Protein AF-A0A958FVJ8-F1 (afdb_monomer_lite)

Structure (mmCIF, N/CA/C/O backbone):
data_AF-A0A958FVJ8-F1
#
_entry.id   AF-A0A958FVJ8-F1
#
loop_
_atom_site.group_PDB
_atom_site.id
_atom_site.type_symbol
_atom_site.label_atom_id
_atom_site.label_alt_id
_atom_site.label_comp_id
_atom_site.label_asym_id
_atom_site.label_entity_id
_atom_site.label_seq_id
_atom_site.pdbx_PDB_ins_code
_atom_site.Cartn_x
_atom_site.Cartn_y
_atom_site.Cartn_z
_atom_site.occupancy
_atom_site.B_iso_or_equiv
_atom_site.auth_seq_id
_atom_site.auth_comp_id
_atom_site.auth_asym_id
_atom_site.auth_atom_id
_atom_site.pdbx_PDB_model_num
ATOM 1 N N . GLU A 1 1 ? -15.625 1.035 13.562 1.00 71.56 1 GLU A N 1
ATOM 2 C CA . GLU A 1 1 ? -15.900 1.027 12.109 1.00 71.56 1 GLU A CA 1
ATOM 3 C C . GLU A 1 1 ? -15.028 -0.029 11.449 1.00 71.56 1 GLU A C 1
ATOM 5 O O . GLU A 1 1 ? -13.936 -0.276 11.949 1.00 71.56 1 GLU A O 1
ATOM 10 N N . ASN A 1 2 ? -15.513 -0.676 10.390 1.00 89.94 2 ASN A N 1
ATOM 11 C CA . ASN A 1 2 ? -14.778 -1.725 9.675 1.00 89.94 2 ASN A CA 1
ATOM 12 C C . ASN A 1 2 ? -13.970 -1.112 8.526 1.00 89.94 2 ASN A C 1
ATOM 14 O O . ASN A 1 2 ? -14.402 -0.120 7.948 1.00 89.94 2 ASN A O 1
ATOM 18 N N . MET A 1 3 ? -12.836 -1.706 8.158 1.00 94.50 3 MET A N 1
AT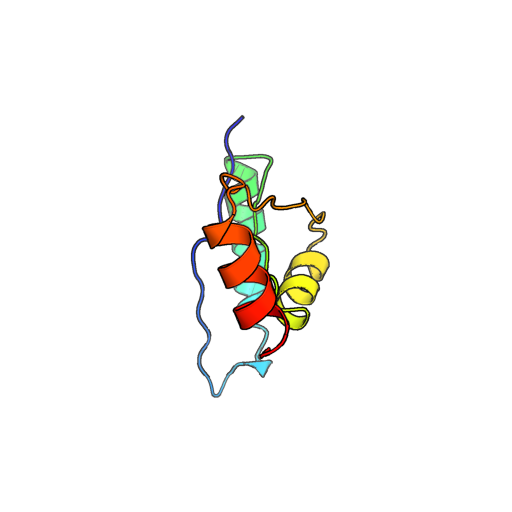OM 19 C CA . MET A 1 3 ? -11.925 -1.187 7.131 1.00 94.50 3 MET A CA 1
ATOM 20 C C . MET A 1 3 ? -11.421 -2.328 6.245 1.00 94.50 3 MET A C 1
ATOM 22 O O . MET A 1 3 ? -11.146 -3.421 6.741 1.00 94.50 3 MET A O 1
ATOM 26 N N . ALA A 1 4 ? -11.293 -2.073 4.943 1.00 97.00 4 ALA A N 1
ATOM 27 C CA . ALA A 1 4 ? -10.677 -2.993 3.995 1.00 97.00 4 ALA A CA 1
ATOM 28 C C . ALA A 1 4 ? -9.178 -2.691 3.892 1.00 97.00 4 ALA A C 1
ATOM 30 O O . ALA A 1 4 ? -8.794 -1.531 3.742 1.00 97.00 4 ALA A O 1
ATOM 31 N N . TYR A 1 5 ? -8.335 -3.723 3.966 1.00 95.62 5 TYR A N 1
ATOM 32 C CA . TYR A 1 5 ? -6.878 -3.578 3.958 1.00 95.62 5 TYR A CA 1
ATOM 33 C C . TYR A 1 5 ? -6.269 -4.211 2.711 1.00 95.62 5 TYR A C 1
ATOM 35 O O . TYR A 1 5 ? -6.468 -5.396 2.440 1.00 95.62 5 TYR A O 1
ATOM 43 N N . TYR A 1 6 ? -5.463 -3.437 1.990 1.00 95.44 6 TYR A N 1
ATOM 44 C CA . TYR A 1 6 ? -4.609 -3.954 0.930 1.00 95.44 6 TYR A CA 1
ATOM 45 C C . TYR A 1 6 ? -3.361 -4.599 1.546 1.00 95.44 6 TYR A C 1
ATOM 47 O O . TYR A 1 6 ? -2.399 -3.919 1.896 1.00 95.44 6 TYR A O 1
ATOM 55 N N . LEU A 1 7 ? -3.396 -5.921 1.723 1.00 92.69 7 LEU A N 1
ATOM 56 C CA . LEU A 1 7 ? -2.312 -6.668 2.374 1.00 92.69 7 LEU A CA 1
ATOM 57 C C . LEU A 1 7 ? -1.155 -6.983 1.424 1.00 92.69 7 LEU A C 1
ATOM 59 O O . LEU A 1 7 ? 0.009 -6.944 1.818 1.00 92.69 7 LEU A O 1
ATOM 63 N N . GLN A 1 8 ? -1.475 -7.331 0.180 1.00 90.81 8 GLN A N 1
ATOM 64 C CA . GLN A 1 8 ? -0.493 -7.778 -0.793 1.00 90.81 8 GLN A CA 1
ATOM 65 C C . GLN A 1 8 ? -0.998 -7.542 -2.212 1.00 90.81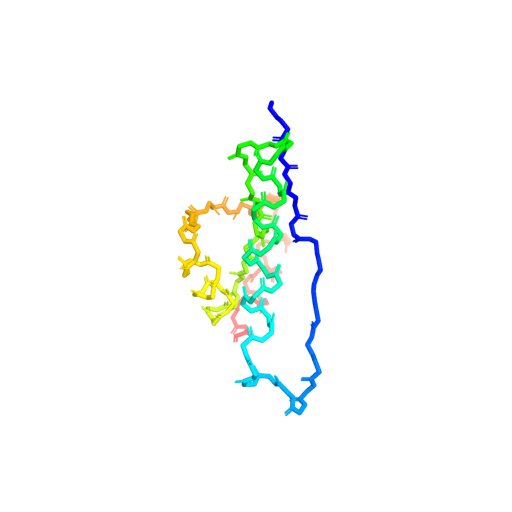 8 GLN A C 1
ATOM 67 O O . GLN A 1 8 ? -2.183 -7.690 -2.503 1.00 90.81 8 GLN A O 1
ATOM 72 N N . GLY A 1 9 ? -0.063 -7.263 -3.113 1.00 89.75 9 GLY A N 1
ATOM 73 C CA . GLY A 1 9 ? -0.286 -7.404 -4.542 1.00 89.75 9 GLY A CA 1
ATOM 74 C C . GLY A 1 9 ? 1.011 -7.722 -5.262 1.00 89.75 9 GLY A C 1
ATOM 75 O O . GLY A 1 9 ? 2.101 -7.689 -4.687 1.00 89.75 9 GLY A O 1
ATOM 76 N N . GLY A 1 10 ? 0.877 -8.072 -6.532 1.00 89.69 10 GLY A N 1
ATOM 77 C CA . GLY A 1 10 ? 1.978 -8.491 -7.381 1.00 89.69 10 GLY A CA 1
ATOM 78 C C . GLY A 1 10 ? 1.701 -8.113 -8.824 1.00 89.69 10 GLY A C 1
ATOM 79 O O . GLY A 1 10 ? 0.556 -7.920 -9.217 1.00 89.69 10 GLY A O 1
ATOM 80 N N . ASN A 1 11 ? 2.770 -7.992 -9.605 1.00 90.31 11 ASN A N 1
ATOM 81 C CA . ASN A 1 11 ? 2.701 -7.656 -11.020 1.00 90.31 11 ASN A CA 1
ATOM 82 C C . ASN A 1 11 ? 3.703 -8.503 -11.793 1.00 90.31 11 ASN A C 1
ATOM 84 O O . ASN A 1 11 ? 4.827 -8.712 -11.326 1.00 90.31 11 ASN A O 1
ATOM 88 N N . HIS A 1 12 ? 3.319 -8.935 -12.992 1.00 94.38 12 HIS A N 1
ATOM 89 C CA . HIS A 1 12 ? 4.237 -9.616 -13.896 1.00 94.38 12 HIS A CA 1
ATOM 90 C C . HIS A 1 12 ? 5.375 -8.658 -14.305 1.00 94.38 12 HIS A C 1
ATOM 92 O O . HIS A 1 12 ? 5.071 -7.541 -14.740 1.00 94.38 12 HIS A O 1
ATOM 98 N N . PRO A 1 13 ? 6.663 -9.041 -14.185 1.00 94.06 13 PRO A N 1
ATOM 99 C CA . PRO A 1 13 ? 7.793 -8.145 -14.454 1.00 94.06 13 PRO A CA 1
ATOM 100 C C . PRO A 1 13 ? 7.757 -7.503 -15.844 1.00 94.06 13 PRO A C 1
ATOM 102 O O . PRO A 1 13 ? 7.928 -6.290 -15.956 1.00 94.06 13 PRO A O 1
ATOM 105 N N . ASP A 1 14 ? 7.431 -8.294 -16.865 1.00 96.88 14 ASP A N 1
ATOM 106 C CA . ASP A 1 14 ? 7.425 -7.841 -18.263 1.00 96.88 14 ASP A CA 1
ATOM 107 C C . ASP A 1 14 ? 6.221 -6.956 -18.623 1.00 96.88 14 ASP A C 1
ATOM 109 O O . ASP A 1 14 ? 6.217 -6.298 -19.658 1.00 96.88 14 ASP A O 1
ATOM 113 N N . LEU A 1 15 ? 5.192 -6.904 -17.767 1.00 95.44 15 LEU A N 1
ATOM 114 C CA . LEU A 1 15 ? 3.930 -6.202 -18.037 1.00 95.44 15 LEU A CA 1
ATOM 115 C C . LEU A 1 15 ? 3.676 -5.043 -17.069 1.00 95.44 15 LEU A C 1
ATOM 117 O O . LEU A 1 15 ? 2.547 -4.568 -16.949 1.00 95.44 15 LEU A O 1
ATOM 121 N N . ARG A 1 16 ? 4.705 -4.548 -16.375 1.00 90.44 16 ARG A N 1
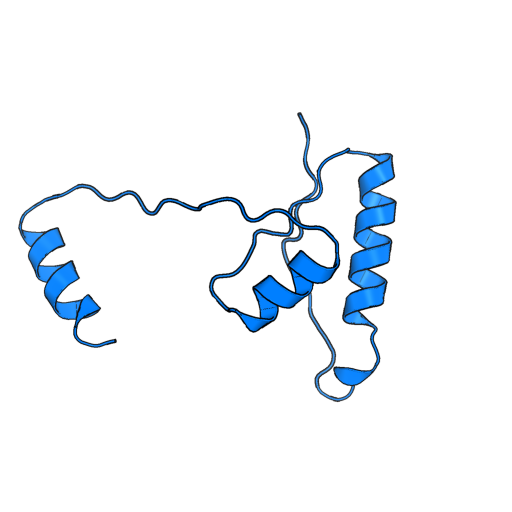ATOM 122 C CA . ARG A 1 16 ? 4.561 -3.463 -15.384 1.00 90.44 16 ARG A CA 1
ATOM 123 C C . ARG A 1 16 ? 3.982 -2.168 -15.964 1.00 90.44 16 ARG A C 1
ATOM 125 O O . ARG A 1 16 ? 3.324 -1.430 -15.241 1.00 90.44 16 ARG A O 1
ATOM 132 N N . ASN A 1 17 ? 4.160 -1.935 -17.264 1.00 93.94 17 ASN A N 1
ATOM 133 C CA . ASN A 1 17 ? 3.645 -0.754 -17.964 1.00 93.94 17 ASN A CA 1
ATOM 134 C C . ASN A 1 17 ? 2.236 -0.949 -18.557 1.00 93.94 17 ASN A C 1
ATOM 136 O O . ASN A 1 17 ? 1.724 -0.046 -19.207 1.00 93.94 17 ASN A O 1
ATOM 140 N N . SER A 1 18 ? 1.597 -2.104 -18.341 1.00 96.25 18 SER A N 1
ATOM 141 C CA . SER A 1 18 ? 0.255 -2.404 -18.873 1.00 96.25 18 SER A CA 1
ATOM 142 C C . SER A 1 18 ? -0.878 -1.615 -18.208 1.00 96.25 18 SER A C 1
ATOM 144 O O . SER A 1 18 ? -1.986 -1.583 -18.730 1.00 96.25 18 SER A O 1
ATOM 146 N N . GLY A 1 19 ? -0.636 -1.029 -17.031 1.00 95.19 19 GLY A N 1
ATOM 147 C CA . GLY A 1 19 ? -1.677 -0.398 -16.214 1.00 95.19 19 GLY A CA 1
ATOM 148 C C . GLY A 1 19 ? -2.531 -1.378 -15.396 1.00 95.19 19 GLY A C 1
ATOM 149 O O . GLY A 1 19 ? -3.390 -0.932 -14.637 1.00 95.19 19 GLY A O 1
ATOM 150 N N . ALA A 1 20 ? -2.272 -2.691 -15.473 1.00 96.00 20 ALA A N 1
ATOM 151 C CA . ALA A 1 20 ? -3.050 -3.712 -14.765 1.00 96.00 20 ALA A CA 1
ATOM 152 C C . ALA A 1 20 ? -3.089 -3.497 -13.240 1.00 96.00 20 ALA A C 1
ATOM 154 O O . ALA A 1 20 ? -4.146 -3.634 -12.630 1.00 96.00 20 ALA A O 1
ATOM 155 N N . ALA A 1 21 ? -1.968 -3.088 -12.631 1.00 94.44 21 ALA A N 1
ATOM 156 C CA . ALA A 1 21 ? -1.902 -2.759 -11.203 1.00 94.44 21 ALA A CA 1
ATOM 157 C C . ALA A 1 21 ? -2.919 -1.680 -10.803 1.00 94.44 21 ALA A C 1
ATOM 159 O O . ALA A 1 21 ? -3.590 -1.799 -9.779 1.00 94.44 21 ALA A O 1
ATOM 160 N N . SER A 1 22 ? -3.025 -0.626 -11.617 1.00 95.50 22 SER A N 1
ATOM 161 C CA . SER A 1 22 ? -3.935 0.488 -11.364 1.00 95.50 22 SER A CA 1
ATOM 162 C C . SER A 1 22 ? -5.388 0.058 -11.507 1.00 95.50 22 SER A C 1
ATOM 164 O O . SER A 1 22 ? -6.208 0.422 -10.670 1.00 95.50 22 SER A O 1
ATOM 166 N N . LEU A 1 23 ? -5.690 -0.746 -12.532 1.00 96.94 23 LEU A N 1
ATOM 167 C CA . LEU A 1 23 ? -7.030 -1.280 -12.765 1.00 96.94 23 LEU A CA 1
ATOM 168 C C . LEU A 1 23 ? -7.480 -2.176 -11.606 1.00 96.94 23 LEU A C 1
ATOM 170 O O . LEU A 1 23 ? -8.546 -1.957 -11.047 1.00 96.94 23 LEU A O 1
ATOM 174 N N . VAL A 1 24 ? -6.645 -3.133 -11.192 1.00 96.50 24 VAL A N 1
ATOM 175 C CA . VAL A 1 24 ? -6.966 -4.032 -10.072 1.00 96.50 24 VAL A CA 1
ATOM 176 C C . VAL A 1 24 ? -7.164 -3.252 -8.771 1.00 96.50 24 VAL A C 1
ATOM 178 O O . VAL A 1 24 ? -8.083 -3.553 -8.016 1.00 96.50 24 VAL A O 1
ATOM 181 N N . MET A 1 25 ? -6.339 -2.233 -8.510 1.00 96.88 25 MET A N 1
ATOM 182 C CA . MET A 1 25 ? -6.504 -1.380 -7.330 1.00 96.88 25 MET A CA 1
ATOM 183 C C . MET A 1 25 ? -7.824 -0.600 -7.373 1.00 96.88 25 MET A C 1
ATOM 185 O O . MET A 1 25 ? -8.529 -0.535 -6.370 1.00 96.88 25 MET A O 1
ATOM 189 N N . TRP A 1 26 ? -8.175 -0.037 -8.530 1.00 97.50 26 TRP A N 1
ATOM 190 C CA . TRP A 1 26 ? -9.431 0.683 -8.716 1.00 97.50 26 TRP A CA 1
ATOM 191 C C . TRP A 1 26 ? -10.648 -0.218 -8.479 1.00 97.50 26 TRP A C 1
ATOM 193 O O . TRP A 1 26 ? -11.510 0.119 -7.670 1.00 97.50 26 TRP A O 1
ATOM 203 N N . GLU A 1 27 ? -10.669 -1.401 -9.092 1.00 98.00 27 GLU A N 1
ATOM 204 C CA . GLU A 1 27 ? -11.729 -2.394 -8.885 1.00 98.00 27 GLU A CA 1
ATOM 205 C C . GLU A 1 27 ? -11.813 -2.842 -7.418 1.00 98.00 27 GLU A C 1
ATOM 207 O O . GLU A 1 27 ? -12.904 -2.988 -6.871 1.00 98.00 27 GLU A O 1
ATOM 212 N N . ALA A 1 28 ? -10.675 -2.994 -6.731 1.00 97.44 28 ALA A N 1
ATOM 213 C CA . ALA A 1 28 ? -10.651 -3.327 -5.307 1.00 97.44 28 ALA A CA 1
ATOM 214 C C . ALA A 1 28 ? -11.262 -2.217 -4.434 1.00 97.44 28 ALA A C 1
ATOM 216 O O . ALA A 1 28 ? -11.984 -2.522 -3.484 1.00 97.44 28 ALA A O 1
ATOM 217 N N . ILE A 1 29 ? -11.013 -0.943 -4.758 1.00 97.62 29 ILE A N 1
ATOM 218 C CA 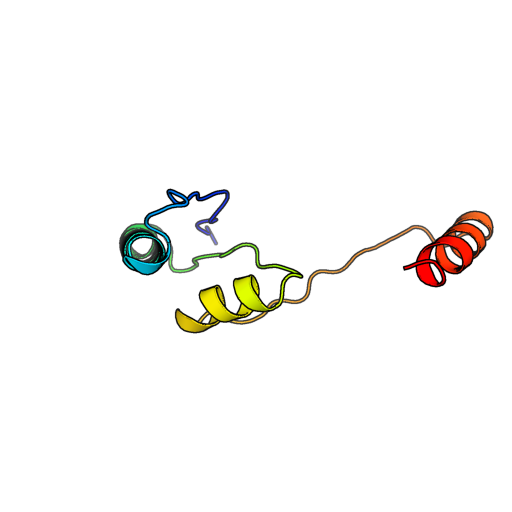. ILE A 1 29 ? -11.636 0.206 -4.081 1.00 97.62 29 ILE A CA 1
ATOM 219 C C . ILE A 1 29 ? -13.147 0.202 -4.326 1.00 97.62 29 ILE A C 1
ATOM 221 O O . ILE A 1 29 ? -13.921 0.334 -3.375 1.00 97.62 29 ILE A O 1
ATOM 225 N N . GLN A 1 30 ? -13.580 0.006 -5.576 1.00 97.88 30 GLN A N 1
ATOM 226 C CA . GLN A 1 30 ? -15.002 -0.067 -5.911 1.00 97.88 30 GLN A CA 1
ATOM 227 C C . GLN A 1 30 ? -15.687 -1.228 -5.185 1.00 97.88 30 GLN A C 1
ATOM 229 O O . GLN A 1 30 ? -16.733 -1.035 -4.569 1.00 97.88 30 GLN A O 1
ATOM 234 N N . PHE A 1 31 ? -15.077 -2.412 -5.172 1.00 97.75 31 PHE A N 1
ATOM 235 C CA . PHE A 1 31 ? -15.598 -3.564 -4.445 1.00 97.75 31 PHE A CA 1
ATOM 236 C C . PHE A 1 31 ? -15.688 -3.291 -2.941 1.00 97.75 31 PHE A C 1
ATOM 238 O O . PHE A 1 31 ? -16.737 -3.502 -2.334 1.00 97.75 31 PHE A O 1
ATOM 245 N N . ALA A 1 32 ? -14.622 -2.766 -2.334 1.00 97.62 32 ALA A N 1
ATOM 246 C CA . ALA A 1 32 ? -14.605 -2.449 -0.911 1.00 97.62 32 ALA A CA 1
ATOM 247 C C . ALA A 1 32 ? -15.681 -1.424 -0.526 1.00 97.62 32 ALA A C 1
ATOM 249 O O . ALA A 1 32 ? -16.260 -1.550 0.552 1.00 97.62 32 ALA A O 1
ATOM 250 N N . SER A 1 33 ? -16.011 -0.480 -1.418 1.00 96.94 33 SER A N 1
ATOM 251 C CA . SER A 1 33 ? -17.070 0.512 -1.185 1.00 96.94 33 SER A CA 1
ATOM 252 C C . SER A 1 33 ? -18.455 -0.107 -0.940 1.00 96.94 33 SER A C 1
ATOM 254 O O . SER A 1 33 ? -19.312 0.519 -0.319 1.00 96.94 33 SER A O 1
ATOM 256 N N . THR A 1 34 ? -18.669 -1.360 -1.361 1.00 97.56 34 THR A N 1
ATOM 257 C CA . THR A 1 34 ? -19.920 -2.099 -1.121 1.00 97.56 34 THR A CA 1
ATOM 258 C C . THR A 1 34 ? -20.050 -2.638 0.307 1.00 97.56 34 THR A C 1
ATOM 260 O O . THR A 1 34 ? -21.154 -2.971 0.734 1.00 97.56 34 THR A O 1
ATOM 263 N N . VAL A 1 35 ? -18.947 -2.714 1.063 1.00 96.50 35 VAL A N 1
ATOM 264 C CA . VAL A 1 35 ? -18.902 -3.306 2.415 1.00 96.50 35 VAL A CA 1
ATOM 265 C C . VAL A 1 35 ? -18.316 -2.376 3.482 1.00 96.50 35 VAL A C 1
ATOM 267 O O . VAL A 1 35 ? -18.537 -2.590 4.674 1.00 96.50 35 VAL A O 1
ATOM 270 N N . THR A 1 36 ? -17.568 -1.341 3.093 1.00 97.25 36 THR A N 1
ATOM 271 C CA . THR A 1 36 ? -17.006 -0.332 3.998 1.00 97.25 36 THR A CA 1
ATOM 272 C C . THR A 1 36 ? -16.781 1.006 3.293 1.00 97.25 36 THR A C 1
ATOM 274 O O . THR A 1 36 ? -16.564 1.071 2.090 1.00 97.25 36 THR A O 1
ATOM 277 N N . GLN A 1 37 ? -16.775 2.089 4.070 1.00 95.50 37 GLN A N 1
ATOM 278 C CA . GLN A 1 37 ? -16.403 3.429 3.614 1.00 95.50 37 GLN A CA 1
ATOM 279 C C . GLN A 1 37 ? -14.891 3.699 3.712 1.00 95.50 37 GLN A C 1
ATOM 281 O O . GLN A 1 37 ? -14.435 4.769 3.320 1.00 95.50 37 GLN A O 1
ATOM 286 N N . GLN A 1 38 ? -14.106 2.760 4.256 1.00 95.81 38 GLN A N 1
ATOM 287 C CA . GLN A 1 38 ? -12.676 2.946 4.493 1.00 95.81 38 GLN A CA 1
ATOM 288 C C . GLN A 1 38 ? -11.835 1.901 3.754 1.00 95.81 38 GLN A C 1
ATOM 290 O O . GLN A 1 38 ? -11.896 0.705 4.055 1.00 95.81 38 GLN A O 1
ATOM 295 N N . PHE A 1 39 ? -10.990 2.375 2.838 1.00 97.00 39 PHE A N 1
ATOM 296 C CA . PHE A 1 39 ? -9.973 1.577 2.158 1.00 97.00 39 PHE A CA 1
ATOM 297 C C . PHE A 1 39 ? -8.580 1.993 2.629 1.00 97.00 39 PHE A C 1
ATOM 299 O O . PHE A 1 39 ? -8.185 3.151 2.495 1.00 97.00 39 PHE A O 1
ATOM 306 N N . ASN A 1 40 ? -7.826 1.049 3.183 1.00 95.75 40 ASN A N 1
ATOM 307 C CA . ASN A 1 40 ? -6.499 1.288 3.724 1.00 95.75 40 ASN A CA 1
ATOM 308 C C . ASN A 1 40 ? -5.438 0.585 2.882 1.00 95.75 40 ASN A C 1
ATOM 310 O O . ASN A 1 40 ? -5.360 -0.641 2.818 1.00 95.75 40 ASN A O 1
ATOM 314 N N . PHE A 1 41 ? -4.583 1.400 2.270 1.00 95.25 41 PHE A N 1
ATOM 315 C CA . PHE A 1 41 ? -3.479 0.967 1.418 1.00 95.25 41 PHE A CA 1
ATOM 316 C C . PHE A 1 41 ? -2.264 0.431 2.202 1.00 95.25 41 PHE A C 1
ATOM 318 O O . PHE A 1 41 ? -1.238 0.140 1.592 1.00 95.25 41 PHE A O 1
ATOM 325 N N . ALA A 1 42 ? -2.339 0.380 3.539 1.00 91.44 42 ALA A N 1
ATOM 326 C CA . ALA A 1 42 ? -1.265 0.177 4.522 1.00 91.44 42 ALA A CA 1
ATOM 327 C C . ALA A 1 42 ? -0.162 1.258 4.514 1.00 91.44 42 ALA A C 1
ATOM 329 O O . ALA A 1 42 ? 0.420 1.563 5.554 1.00 91.44 42 ALA A O 1
ATOM 330 N N . GLY A 1 43 ? 0.078 1.891 3.366 1.00 88.12 43 GLY A N 1
ATOM 331 C CA . GLY A 1 43 ? 1.115 2.894 3.167 1.00 88.12 43 GLY A CA 1
ATOM 332 C C . GLY A 1 43 ? 2.467 2.271 2.822 1.00 88.12 43 GLY A C 1
ATOM 333 O O . GLY A 1 43 ? 2.621 1.057 2.696 1.00 88.12 43 GLY A O 1
ATOM 334 N N . SER A 1 44 ? 3.473 3.119 2.613 1.00 89.50 44 SER A N 1
ATOM 335 C CA . SER A 1 44 ? 4.842 2.675 2.357 1.00 89.50 44 SER A CA 1
ATOM 336 C C . SER A 1 44 ? 5.843 3.764 2.716 1.00 89.50 44 SER A C 1
ATOM 338 O O . SER A 1 44 ? 5.587 4.943 2.491 1.00 89.50 44 SER A O 1
ATOM 340 N N . MET A 1 45 ? 7.011 3.354 3.211 1.00 89.62 45 MET A N 1
ATOM 341 C CA . MET A 1 45 ? 8.171 4.240 3.372 1.00 89.62 45 MET A CA 1
ATOM 342 C C . MET A 1 45 ? 8.940 4.433 2.053 1.00 89.62 45 MET A C 1
ATOM 344 O O . MET A 1 45 ? 9.872 5.230 1.996 1.00 89.62 45 MET A O 1
ATOM 348 N N . ILE A 1 46 ? 8.565 3.715 0.986 1.00 91.62 46 ILE A N 1
ATOM 349 C CA . ILE A 1 46 ? 9.143 3.860 -0.354 1.00 91.62 46 ILE A CA 1
ATOM 350 C C . ILE A 1 46 ? 8.358 4.952 -1.109 1.00 91.62 46 ILE A C 1
ATOM 352 O O . ILE A 1 46 ? 7.178 4.742 -1.408 1.00 91.62 46 ILE A O 1
ATOM 356 N N . PRO A 1 47 ? 8.982 6.091 -1.485 1.00 91.12 47 PRO A N 1
ATOM 357 C CA . PRO A 1 47 ? 8.261 7.242 -2.043 1.00 91.12 47 PRO A CA 1
ATOM 358 C C . PRO A 1 47 ? 7.494 6.967 -3.342 1.00 91.12 47 PRO A C 1
ATOM 360 O O . PRO A 1 47 ? 6.464 7.585 -3.599 1.00 91.12 47 PRO A O 1
ATOM 363 N N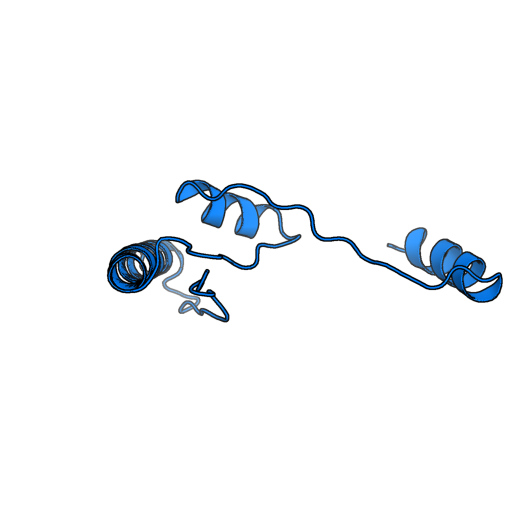 . SER A 1 48 ? 7.983 6.054 -4.187 1.00 91.19 48 SER A N 1
ATOM 364 C CA . SER A 1 48 ? 7.294 5.684 -5.430 1.00 91.19 48 SER A CA 1
ATOM 365 C C . SER A 1 48 ? 6.000 4.909 -5.171 1.00 91.19 48 SER A C 1
ATOM 367 O O . SER A 1 48 ? 5.010 5.137 -5.863 1.00 91.19 48 SER A O 1
ATOM 369 N N . ILE A 1 49 ? 5.986 4.041 -4.154 1.00 91.56 49 ILE A N 1
ATOM 370 C CA . ILE A 1 49 ? 4.803 3.268 -3.754 1.00 91.56 49 ILE A CA 1
ATOM 371 C C . ILE A 1 49 ? 3.779 4.188 -3.082 1.00 91.56 49 ILE A C 1
ATOM 373 O O . ILE A 1 49 ? 2.597 4.140 -3.408 1.00 91.56 49 ILE A O 1
ATOM 377 N N . GLU A 1 50 ? 4.231 5.075 -2.193 1.00 93.19 50 GLU A N 1
ATOM 378 C CA . GLU A 1 50 ? 3.365 6.085 -1.576 1.00 93.19 50 GLU A CA 1
ATOM 379 C C . GLU A 1 50 ? 2.669 6.954 -2.633 1.00 93.19 50 GLU A C 1
ATOM 381 O O . GLU A 1 50 ? 1.452 7.136 -2.586 1.00 93.19 50 GLU A O 1
ATOM 386 N N . ARG A 1 51 ? 3.421 7.441 -3.629 1.00 93.31 51 ARG A N 1
ATOM 387 C CA . ARG A 1 51 ? 2.877 8.284 -4.700 1.00 93.31 51 ARG A CA 1
ATOM 388 C C . ARG A 1 51 ? 1.811 7.564 -5.520 1.00 93.31 51 ARG A C 1
ATOM 390 O O . ARG A 1 51 ? 0.838 8.197 -5.920 1.00 93.31 51 ARG A O 1
ATOM 397 N N . PHE A 1 52 ? 1.989 6.264 -5.756 1.00 93.88 52 PHE A N 1
ATOM 398 C CA . PHE A 1 52 ? 0.991 5.438 -6.427 1.00 93.88 52 PHE A CA 1
ATOM 399 C C . PHE A 1 52 ? -0.330 5.419 -5.647 1.00 93.88 52 PHE A C 1
ATOM 401 O O . PHE A 1 52 ? -1.365 5.744 -6.219 1.00 93.88 52 PHE A O 1
ATOM 408 N N . PHE A 1 53 ? -0.301 5.139 -4.338 1.00 95.38 53 PHE A N 1
ATOM 409 C CA . PHE A 1 53 ? -1.515 5.122 -3.508 1.00 95.38 53 PHE A CA 1
ATOM 410 C C . PHE A 1 53 ? -2.188 6.491 -3.407 1.00 95.38 53 PHE A C 1
ATOM 412 O O . PHE A 1 53 ? -3.407 6.599 -3.531 1.00 95.38 53 PHE A O 1
ATOM 419 N N . ARG A 1 54 ? -1.402 7.560 -3.255 1.00 94.75 54 ARG A N 1
ATOM 420 C CA . ARG A 1 54 ? -1.917 8.936 -3.245 1.00 94.75 54 ARG A CA 1
ATOM 421 C C . ARG A 1 54 ? -2.641 9.309 -4.542 1.00 94.75 54 ARG A C 1
ATOM 423 O O . ARG A 1 54 ? -3.573 10.106 -4.498 1.00 94.75 54 ARG A O 1
ATOM 430 N N . GLY A 1 55 ? -2.280 8.696 -5.671 1.00 95.62 55 GLY A N 1
ATOM 431 C CA . GLY A 1 55 ? -2.984 8.855 -6.947 1.00 95.62 55 GLY A CA 1
ATOM 432 C C . GLY A 1 55 ? -4.463 8.443 -6.916 1.00 95.62 55 GLY A C 1
ATOM 433 O O . GLY A 1 55 ? -5.239 8.950 -7.718 1.00 95.62 55 GLY A O 1
ATOM 434 N N . PHE A 1 56 ? -4.872 7.595 -5.966 1.00 96.00 56 PHE A N 1
ATOM 435 C CA . PHE A 1 56 ? -6.266 7.172 -5.767 1.00 96.00 56 PHE A CA 1
ATOM 436 C C . PHE A 1 56 ? -7.025 8.031 -4.740 1.00 96.00 56 PHE A C 1
ATOM 438 O O . PHE A 1 56 ? -8.130 7.675 -4.341 1.00 96.00 56 PHE A O 1
ATOM 445 N N . GLY A 1 57 ? -6.443 9.145 -4.278 1.00 95.06 57 GLY A N 1
ATOM 446 C CA . GLY A 1 57 ? -7.046 10.010 -3.256 1.00 95.06 57 GLY A CA 1
ATOM 447 C C . GLY A 1 57 ? -6.755 9.584 -1.813 1.00 95.06 57 GLY A C 1
ATOM 448 O O . GLY A 1 57 ? -7.447 10.019 -0.896 1.00 95.06 57 GLY A O 1
ATOM 449 N N . ALA A 1 58 ? -5.741 8.741 -1.591 1.00 95.00 58 ALA A N 1
ATOM 450 C CA . ALA A 1 58 ? -5.347 8.321 -0.250 1.00 95.00 58 ALA A CA 1
ATOM 451 C C . ALA A 1 58 ? -4.786 9.488 0.582 1.00 95.00 58 ALA A C 1
ATOM 453 O O . ALA A 1 58 ? -3.930 10.249 0.122 1.00 95.00 58 ALA A O 1
ATOM 454 N N . THR A 1 59 ? -5.205 9.567 1.845 1.00 94.12 59 THR A N 1
ATOM 455 C CA . THR A 1 59 ? -4.650 10.496 2.838 1.00 94.12 59 THR A CA 1
ATOM 456 C C . THR A 1 59 ? -3.499 9.831 3.587 1.00 94.12 59 THR A C 1
ATOM 458 O O . THR A 1 59 ? -3.632 8.703 4.062 1.00 94.12 59 THR A O 1
ATOM 461 N N . GLN A 1 60 ? -2.366 10.524 3.726 1.00 91.69 60 GLN A N 1
ATOM 462 C CA . GLN A 1 60 ? -1.252 10.023 4.534 1.00 91.69 60 GLN A CA 1
ATOM 463 C C . GLN A 1 60 ? -1.615 10.019 6.023 1.00 91.69 60 GLN A C 1
ATOM 465 O O . GLN A 1 60 ? -2.039 11.036 6.571 1.00 91.69 60 GLN A O 1
ATOM 470 N N . VAL A 1 61 ? -1.386 8.882 6.683 1.00 91.38 61 VAL A N 1
ATOM 471 C CA . VAL A 1 61 ? -1.573 8.709 8.128 1.00 91.38 61 VAL A CA 1
ATOM 472 C C . VAL A 1 61 ? -0.216 8.381 8.760 1.00 91.38 61 VAL A C 1
ATOM 474 O O . VAL A 1 61 ? 0.467 7.474 8.277 1.00 91.38 61 VAL A O 1
ATOM 477 N N . PRO A 1 62 ? 0.214 9.100 9.815 1.00 88.56 62 PRO A N 1
ATOM 478 C CA . PRO A 1 62 ? 1.505 8.854 10.446 1.00 88.56 62 PRO A CA 1
ATOM 479 C C . PRO A 1 62 ? 1.539 7.490 11.146 1.00 88.56 62 PRO A C 1
ATOM 481 O O . PRO A 1 62 ? 0.604 7.115 11.852 1.00 88.56 62 PRO A O 1
ATOM 484 N N . TYR A 1 63 ? 2.659 6.778 10.997 1.00 87.69 63 TYR A N 1
ATOM 485 C CA . TYR A 1 63 ? 2.961 5.557 11.745 1.00 87.69 63 TYR A CA 1
ATOM 486 C C . TYR A 1 63 ? 4.048 5.843 12.779 1.00 87.69 63 TYR A C 1
ATOM 488 O O . TYR A 1 63 ? 5.126 6.337 12.444 1.00 87.69 63 TYR A O 1
ATOM 496 N N . PHE A 1 64 ? 3.779 5.518 14.041 1.00 88.75 64 PHE A N 1
ATOM 497 C CA . PHE A 1 64 ? 4.725 5.735 15.131 1.00 88.75 64 PHE A CA 1
ATOM 498 C C . PHE A 1 64 ? 5.510 4.461 15.421 1.00 88.75 64 PHE A C 1
ATOM 500 O O . PHE A 1 64 ? 4.942 3.382 15.567 1.00 88.75 64 PHE A O 1
ATOM 507 N N . SER A 1 65 ? 6.828 4.594 15.550 1.00 86.06 65 SER A N 1
ATOM 508 C CA . SER A 1 65 ? 7.684 3.536 16.085 1.00 86.06 65 SER A CA 1
ATOM 509 C C . SER A 1 65 ? 8.019 3.861 17.538 1.00 86.06 65 SER A C 1
ATOM 511 O O . SER A 1 65 ? 8.773 4.795 17.808 1.00 86.06 65 SER A O 1
ATOM 513 N N . ILE A 1 66 ? 7.425 3.118 18.472 1.00 88.62 66 ILE A N 1
ATOM 514 C CA . ILE A 1 66 ? 7.557 3.353 19.914 1.00 88.62 66 ILE A CA 1
ATOM 515 C C . ILE A 1 66 ? 8.524 2.325 20.497 1.00 88.62 66 ILE A C 1
ATOM 517 O O . ILE A 1 66 ? 8.368 1.125 20.287 1.00 88.62 66 ILE A O 1
ATOM 521 N N . TYR A 1 67 ? 9.505 2.798 21.264 1.00 84.00 67 TYR A N 1
ATOM 522 C CA . TYR A 1 67 ? 10.526 1.956 21.883 1.00 84.00 67 TYR A CA 1
ATOM 523 C C . TYR A 1 67 ? 10.729 2.332 23.348 1.00 84.00 67 TYR A C 1
ATOM 525 O O . TYR A 1 67 ? 10.609 3.499 23.730 1.00 84.00 67 TYR A O 1
ATOM 533 N N . LYS A 1 68 ? 11.099 1.348 24.175 1.00 87.56 68 LYS A N 1
ATOM 534 C CA . LYS A 1 68 ? 11.519 1.602 25.555 1.00 87.56 68 LYS A CA 1
ATOM 535 C C . LYS A 1 68 ? 12.889 2.279 25.546 1.00 87.56 68 LYS A C 1
ATOM 537 O O . LYS A 1 68 ? 13.875 1.694 25.108 1.00 87.56 68 LYS A O 1
ATOM 542 N N . ASN A 1 69 ? 12.954 3.502 26.059 1.00 83.06 69 ASN A N 1
ATOM 543 C CA . ASN A 1 69 ? 14.189 4.275 26.101 1.00 83.06 69 ASN A CA 1
ATOM 544 C C . ASN A 1 69 ? 15.082 3.811 27.266 1.00 83.06 69 ASN A C 1
ATOM 546 O O . ASN A 1 69 ? 14.726 3.985 28.431 1.00 83.06 69 ASN A O 1
ATOM 550 N N . ASN A 1 70 ? 16.235 3.217 26.958 1.00 87.88 70 ASN A N 1
ATOM 551 C CA . ASN A 1 70 ? 17.291 2.907 27.923 1.00 87.88 70 ASN A CA 1
ATOM 552 C C . ASN A 1 70 ? 18.676 3.214 27.322 1.00 87.88 70 ASN A C 1
ATOM 554 O O . ASN A 1 70 ? 18.798 3.500 26.129 1.00 87.88 70 ASN A O 1
ATOM 558 N N . LEU A 1 71 ? 19.723 3.183 28.153 1.00 87.94 71 LEU A N 1
ATOM 559 C CA . LEU A 1 71 ? 21.078 3.558 27.734 1.00 87.94 71 LEU A CA 1
ATOM 560 C C . LEU A 1 71 ? 21.599 2.691 26.572 1.00 87.94 71 LEU A C 1
ATOM 562 O O . LEU A 1 71 ? 22.151 3.226 25.614 1.00 87.94 71 LEU A O 1
ATOM 566 N N . PHE A 1 72 ? 21.358 1.377 26.617 1.00 86.44 72 PHE A N 1
ATOM 567 C CA . PHE A 1 72 ? 21.755 0.447 25.554 1.00 86.44 72 PHE A CA 1
ATOM 568 C C . PHE A 1 72 ? 21.031 0.725 24.235 1.00 86.44 72 PHE A C 1
ATOM 570 O O . PHE A 1 72 ? 21.651 0.699 23.177 1.00 86.44 72 PHE A O 1
ATOM 577 N N . PHE A 1 73 ? 19.740 1.052 24.288 1.00 85.81 73 PHE A N 1
ATOM 578 C CA . PHE A 1 73 ? 18.948 1.400 23.116 1.00 85.81 73 PHE A CA 1
ATOM 579 C C . PHE A 1 73 ? 19.433 2.698 22.466 1.00 85.81 73 PHE A C 1
ATOM 581 O O . PHE A 1 73 ? 19.500 2.767 21.243 1.00 85.81 73 PHE A O 1
ATOM 588 N N . LYS A 1 74 ? 19.831 3.704 23.260 1.00 84.12 74 LYS A N 1
ATOM 589 C CA . LYS A 1 74 ? 20.449 4.930 22.730 1.00 84.12 74 LYS A CA 1
ATOM 590 C C . LYS A 1 74 ? 21.758 4.637 22.004 1.00 84.12 74 LYS A C 1
ATOM 592 O O . LYS A 1 74 ? 21.924 5.096 20.882 1.00 84.12 74 LYS A O 1
ATOM 597 N N . LEU A 1 75 ? 22.654 3.856 22.612 1.00 87.56 75 LEU A N 1
ATOM 598 C CA . LEU A 1 75 ? 23.927 3.480 21.986 1.00 87.56 75 LEU A CA 1
ATOM 599 C C . LEU A 1 75 ? 23.707 2.683 20.692 1.00 87.56 75 LEU A C 1
ATOM 601 O O . LEU A 1 75 ? 24.319 2.988 19.672 1.00 87.56 75 LEU A O 1
ATOM 605 N N . TRP A 1 76 ? 22.784 1.715 20.718 1.00 86.50 76 TRP A N 1
ATOM 606 C CA . TRP A 1 76 ? 22.395 0.934 19.545 1.00 86.50 76 TRP A CA 1
ATOM 607 C C . TRP A 1 76 ? 21.813 1.823 18.438 1.00 86.50 76 TRP A C 1
ATOM 609 O O . TRP A 1 76 ? 22.247 1.739 17.292 1.00 86.50 76 TRP A O 1
ATOM 619 N N . GLN A 1 77 ? 20.883 2.726 18.769 1.00 83.81 77 GLN A N 1
ATOM 620 C CA . GLN A 1 77 ? 20.316 3.654 17.791 1.00 83.81 77 GLN A CA 1
ATOM 621 C C . GLN A 1 77 ? 21.374 4.563 17.171 1.00 83.81 77 GLN A C 1
ATOM 623 O O . GLN A 1 77 ? 21.377 4.701 15.954 1.00 83.81 77 GLN A O 1
ATOM 628 N N . THR A 1 78 ? 22.257 5.177 17.963 1.00 83.50 78 THR A N 1
ATOM 629 C CA . THR A 1 78 ? 23.302 6.059 17.422 1.00 83.50 78 THR A CA 1
ATOM 630 C C . THR A 1 78 ? 24.208 5.293 16.460 1.00 83.50 78 THR A C 1
ATOM 632 O O . THR A 1 78 ? 24.407 5.732 15.332 1.00 83.50 78 THR A O 1
ATOM 635 N N . PHE A 1 79 ? 24.653 4.094 16.848 1.00 86.06 79 PHE A N 1
ATOM 636 C CA . PHE A 1 79 ? 25.528 3.267 16.019 1.00 86.06 79 PHE A CA 1
ATOM 637 C C . PHE A 1 79 ? 24.886 2.857 14.682 1.00 86.06 79 PHE A C 1
ATOM 639 O O . PHE A 1 79 ? 25.517 2.966 13.635 1.00 86.06 79 PHE A O 1
ATOM 646 N N . PHE A 1 80 ? 23.628 2.405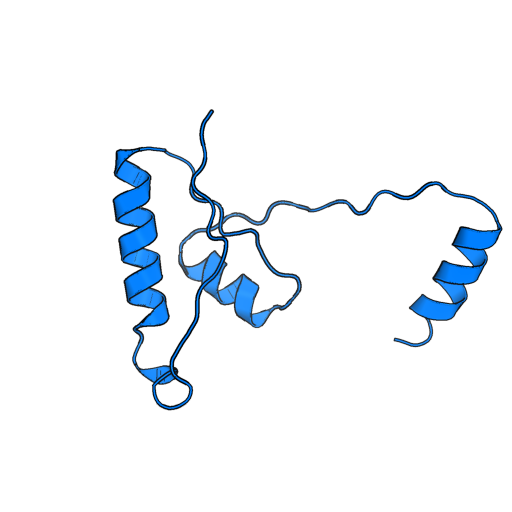 14.678 1.00 81.12 80 PHE A N 1
ATOM 647 C CA . PHE A 1 80 ? 22.975 1.920 13.452 1.00 81.12 80 PHE A CA 1
ATOM 648 C C . PHE A 1 80 ? 22.304 3.014 12.615 1.00 81.12 80 PHE A C 1
ATOM 650 O O . PHE A 1 80 ? 22.038 2.791 11.435 1.00 81.12 80 PHE A O 1
ATOM 657 N N . ARG A 1 81 ? 22.012 4.186 13.192 1.00 73.00 81 ARG A N 1
ATOM 658 C CA . ARG A 1 81 ? 21.415 5.311 12.458 1.00 73.00 81 ARG A CA 1
ATOM 659 C C . ARG A 1 81 ? 22.449 6.111 11.669 1.00 73.00 81 ARG A C 1
ATOM 661 O O . ARG A 1 81 ? 22.082 6.685 10.656 1.00 73.00 81 ARG A O 1
ATOM 668 N N . GLU A 1 82 ? 23.704 6.141 12.114 1.00 56.69 82 GLU A N 1
ATOM 669 C CA . GLU A 1 82 ? 24.805 6.818 11.408 1.00 56.69 82 GLU A CA 1
ATOM 670 C C . GLU A 1 82 ? 25.435 5.959 10.297 1.00 56.69 82 GLU A C 1
ATOM 672 O O . GLU A 1 82 ? 26.103 6.489 9.417 1.00 56.69 82 GLU A O 1
ATOM 677 N N . ASN A 1 83 ? 25.193 4.643 10.304 1.00 52.12 83 ASN A N 1
ATOM 678 C CA . ASN A 1 83 ? 25.711 3.687 9.314 1.00 52.12 83 ASN A CA 1
ATOM 679 C C . ASN A 1 83 ? 24.681 3.292 8.230 1.00 52.12 83 ASN A C 1
ATOM 681 O O . ASN A 1 83 ? 24.791 2.224 7.624 1.00 52.12 83 ASN A O 1
ATOM 685 N N . LYS A 1 84 ? 23.662 4.126 8.004 1.00 49.50 84 LYS A N 1
ATOM 686 C CA . LYS A 1 84 ? 22.662 4.001 6.933 1.00 49.50 84 LYS A CA 1
ATOM 687 C C . LYS A 1 84 ? 22.680 5.244 6.060 1.00 49.50 84 LYS A C 1
ATOM 689 O O . LYS A 1 84 ? 22.468 5.072 4.842 1.00 49.50 84 LYS A O 1
#

Radius of gyration: 17.89 Å; chains: 1; bounding box: 46×20×47 Å

Foldseek 3Di:
DDAAEDPDDDDDPVCPVVCVVVVVVVVVQVVVVVPDPHYYDVADPDVVSNVSVVVVVDDDDDDDDDDDDDPVVVVVCVVVVVVD

Sequence (84 aa):
ENMAYYLQGGNHPDLRNSGAASLVMWEAIQFASTVTQQFNFAGSMIPSIERFFRGFGATQVPYFSIYKNNLFFKLWQTFFRENK

pLDDT: mean 90.49, std 8.97, range [49.5, 98.0]

Secondary structure (DSSP, 8-state):
---EE-------GGGGGGSHHHHHHHHHHHHHHTT-S-EE----SSHHHHHHHHTTTPPP----------HHHHHHHHHHHHT-